Protein AF-A0A1G1GF72-F1 (afdb_monomer)

Secondary structure (DSSP, 8-state):
--PPPP------------------SSSSSSSSSSSSS-----------EE-SEEEEEEE-TT--EEEEEEEETT-S-GGGSEEEEE-TTS-EEEEEEE--EES-BTB-EEEEEEETTEEEEEEEESSSSEEEEEEETTEEEEEEE-----------------

Solvent-accessible surface area (backbone atoms only — not comparable to full-atom values): 10550 Å² total; per-residue (Å²): 140,86,82,86,86,83,85,86,80,85,81,83,80,90,85,81,89,84,82,88,86,76,99,76,74,85,83,75,75,77,78,82,79,76,79,86,77,86,74,83,76,76,73,75,75,66,73,72,42,70,43,58,66,35,48,32,34,41,19,39,81,86,67,48,77,78,41,74,47,75,24,31,17,72,57,91,53,63,77,42,20,44,52,70,45,72,44,99,85,71,46,43,38,37,39,37,45,38,58,38,43,46,71,44,92,85,59,50,27,36,38,41,32,22,49,72,86,39,86,71,49,75,50,71,38,61,59,76,64,39,79,47,80,47,77,58,95,95,42,49,37,33,39,42,34,46,74,76,79,73,71,76,78,75,74,87,80,73,84,83,85,127

Foldseek 3Di:
DDDDDDDDDDDDDDDDDDDDDDPPPPPPPPPPVPPPPDDPPPPVQDPKAWDQWWWKFKAWPVRHTQDIDIAGQADPDQVRQKDWGQDPVRKIKMKGWHDDIARPVPQWTWIFIDINNHTQDIDTHRDPQDWDWGDDDPTIMIMTIHDPPPPPPPPPPDDDDD

Mean predicted aligned error: 16.5 Å

pLDDT: mean 72.73, std 20.67, range [37.34, 96.56]

Nearest PDB structures (foldseek):
  8rth-assembly1_A  TM=3.358E-01  e=9.478E-02  Trypanosoma brucei
  3hbl-assembly1_C  TM=4.670E-01  e=2.228E-01  Staphylococcus aureus subsp. aureus Mu50
  3bg5-assembly3_D  TM=4.053E-01  e=1.378E-01  Staphylococcus aureus
  6n8p-assembly1_A  TM=3.718E-01  e=8.940E-01  Homo sapiens
  5ds1-assembly2_B  TM=3.410E-01  e=8.896E+00  Pisum sativum

Radius of gyration: 28.06 Å; Cα contacts (8 Å, |Δi|>4): 243; chains: 1; bounding box: 60×66×84 Å

Sequence (162 aa):
MSIPFSVYVMRSAAFQQGKNTNEEAVMKAKILILMFFLVPFTAQADVDTKVAVLPCGIYDQQVRPFVEKMLETQSKDRSLFTMEAMTARGKRLTVEVQGVSIKMKGERNHVSVFLDGKPLAKTSHQDVPLYLEVHVDAEKYRIICVRTEEEPAVKKERETGQ

Structure (mmCIF, N/CA/C/O backbone):
data_AF-A0A1G1GF72-F1
#
_entry.id   AF-A0A1G1GF72-F1
#
loop_
_atom_site.group_PDB
_atom_site.id
_atom_site.type_symbol
_atom_site.label_atom_id
_atom_site.label_alt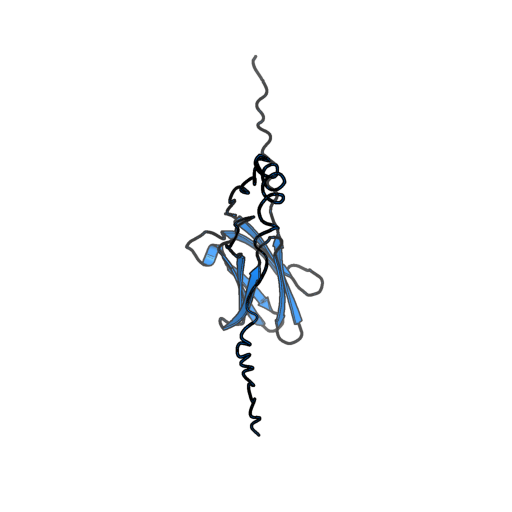_id
_atom_site.label_comp_id
_atom_site.label_asym_id
_atom_site.label_entity_id
_atom_site.label_seq_id
_atom_site.pdbx_PDB_ins_code
_atom_site.Cartn_x
_atom_site.Cartn_y
_atom_site.Cartn_z
_atom_site.occupancy
_atom_site.B_iso_or_equiv
_atom_site.auth_seq_id
_atom_site.auth_comp_id
_atom_site.auth_asym_id
_atom_site.auth_atom_id
_atom_site.pdbx_PDB_model_num
ATOM 1 N N . MET A 1 1 ? 6.294 -17.168 32.929 1.00 44.38 1 MET A N 1
ATOM 2 C CA . MET A 1 1 ? 6.472 -18.609 32.649 1.00 44.38 1 MET A CA 1
ATOM 3 C C . MET A 1 1 ? 7.263 -18.709 31.360 1.00 44.38 1 MET A C 1
ATOM 5 O O . MET A 1 1 ? 6.764 -18.278 30.331 1.00 44.38 1 MET A O 1
ATOM 9 N N . SER A 1 2 ? 8.521 -19.136 31.449 1.00 37.34 2 SER A N 1
ATOM 10 C CA . SER A 1 2 ? 9.514 -19.016 30.376 1.00 37.34 2 SER A CA 1
ATOM 11 C C . SER A 1 2 ? 9.894 -20.410 29.879 1.00 37.34 2 SER A C 1
ATOM 13 O O . SER A 1 2 ? 10.245 -21.264 30.688 1.00 37.34 2 SER A O 1
ATOM 15 N N . ILE A 1 3 ? 9.794 -20.641 28.571 1.00 48.91 3 ILE A N 1
ATOM 16 C CA . ILE A 1 3 ? 10.099 -21.920 27.913 1.00 48.91 3 ILE A CA 1
ATOM 17 C C . ILE A 1 3 ? 11.519 -21.827 27.331 1.00 48.91 3 ILE A C 1
ATOM 19 O O . ILE A 1 3 ? 11.763 -20.909 26.546 1.00 48.91 3 ILE A O 1
ATOM 23 N N . PRO A 1 4 ? 12.464 -22.726 27.663 1.00 57.66 4 PRO A N 1
ATOM 24 C CA . PRO A 1 4 ? 13.750 -22.770 26.978 1.00 57.66 4 PRO A CA 1
ATOM 25 C C . PRO A 1 4 ? 13.653 -23.618 25.700 1.00 57.66 4 PRO A C 1
ATOM 27 O O . PRO A 1 4 ? 13.308 -24.797 25.748 1.00 57.66 4 PRO A O 1
ATOM 30 N N . PHE A 1 5 ? 13.992 -23.026 24.553 1.00 43.62 5 PHE A N 1
ATOM 31 C CA . PHE A 1 5 ? 14.231 -23.763 23.311 1.00 43.62 5 PHE A CA 1
ATOM 32 C C . PHE A 1 5 ? 15.675 -24.273 23.292 1.00 43.62 5 PHE A C 1
ATOM 34 O O . PHE A 1 5 ? 16.622 -23.499 23.416 1.00 43.62 5 PHE A O 1
ATOM 41 N N . SER A 1 6 ? 15.829 -25.588 23.142 1.00 42.50 6 SER A N 1
ATOM 42 C CA . SER A 1 6 ? 17.113 -26.275 23.011 1.00 42.50 6 SER A CA 1
ATOM 43 C C . SER A 1 6 ? 17.376 -26.551 21.528 1.00 42.50 6 SER A C 1
ATOM 45 O O . SER A 1 6 ? 16.562 -27.196 20.869 1.00 4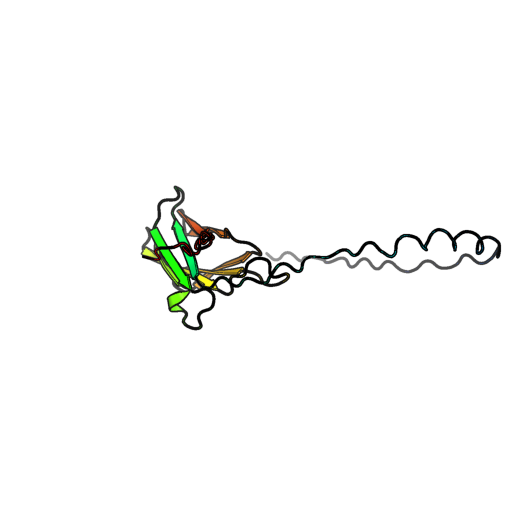2.50 6 SER A O 1
ATOM 47 N N . VAL A 1 7 ? 18.479 -26.031 20.985 1.00 47.91 7 VAL A N 1
ATOM 48 C CA . VAL A 1 7 ? 18.887 -26.243 19.587 1.00 47.91 7 VAL A CA 1
ATOM 49 C C . VAL A 1 7 ? 19.950 -27.338 19.555 1.00 47.91 7 VAL A C 1
ATOM 51 O O . VAL A 1 7 ? 21.064 -27.146 20.038 1.00 47.91 7 VAL A O 1
ATOM 54 N N . TYR A 1 8 ? 19.605 -28.492 18.982 1.00 46.97 8 TYR A N 1
ATOM 55 C CA . TYR A 1 8 ? 20.541 -29.587 18.729 1.00 46.97 8 TYR A CA 1
ATOM 56 C C . TYR A 1 8 ? 21.322 -29.334 17.433 1.00 46.97 8 TYR A C 1
ATOM 58 O O . TYR A 1 8 ? 20.745 -29.241 16.352 1.00 46.97 8 TYR A O 1
ATOM 66 N N . VAL A 1 9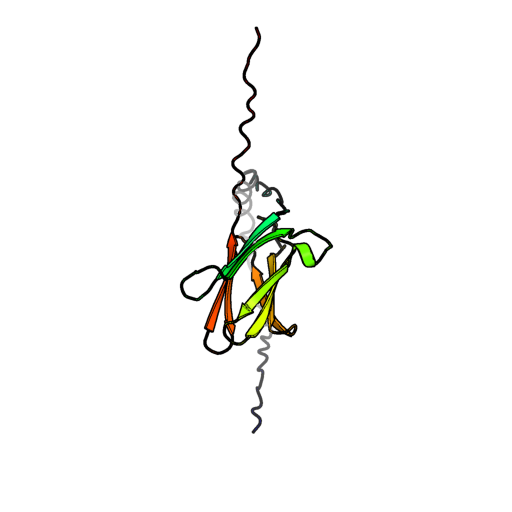 ? 22.650 -29.256 17.542 1.00 43.81 9 VAL A N 1
ATOM 67 C CA . VAL A 1 9 ? 23.587 -29.221 16.410 1.00 43.81 9 VAL A CA 1
ATOM 68 C C . VAL A 1 9 ? 24.037 -30.650 16.116 1.00 43.81 9 VAL A C 1
ATOM 70 O O . VAL A 1 9 ? 24.790 -31.239 16.891 1.00 43.81 9 VAL A O 1
ATOM 73 N N . MET A 1 10 ? 23.599 -31.220 14.993 1.00 44.50 10 MET A N 1
ATOM 74 C CA . MET A 1 10 ? 24.116 -32.503 14.510 1.00 44.50 10 MET A CA 1
ATOM 75 C C . MET A 1 10 ? 25.424 -32.273 13.740 1.00 44.50 10 MET A C 1
ATOM 77 O O . MET A 1 10 ? 25.428 -31.804 12.604 1.00 44.50 10 MET A O 1
ATOM 81 N N . ARG A 1 11 ? 26.554 -32.609 14.373 1.00 43.19 11 ARG A N 1
ATOM 82 C CA . ARG A 1 11 ? 27.843 -32.836 13.703 1.00 43.19 11 ARG A CA 1
ATOM 83 C C . ARG A 1 11 ? 27.819 -34.230 13.076 1.00 43.19 11 ARG A C 1
ATOM 85 O O . ARG A 1 11 ? 27.722 -35.206 13.810 1.00 43.19 11 ARG A O 1
ATOM 92 N N . SER A 1 12 ? 27.968 -34.333 11.758 1.00 45.38 12 SER A N 1
ATOM 93 C CA . SER A 1 12 ? 28.371 -35.594 11.123 1.00 45.38 12 SER A CA 1
ATOM 94 C C . SER A 1 12 ? 29.866 -35.543 10.835 1.00 45.38 12 SER A C 1
ATOM 96 O O . SER A 1 12 ? 30.334 -34.711 10.060 1.00 45.38 12 SER A O 1
ATOM 98 N N . ALA A 1 13 ? 30.604 -36.400 11.537 1.00 46.19 13 ALA A N 1
ATOM 99 C CA . ALA A 1 13 ? 32.024 -36.634 11.345 1.00 46.19 13 ALA A CA 1
ATOM 100 C C . ALA A 1 13 ? 32.259 -37.631 10.202 1.00 46.19 13 ALA A C 1
ATOM 102 O O . ALA A 1 13 ? 31.437 -38.502 9.926 1.00 46.19 13 ALA A O 1
ATOM 103 N N . ALA A 1 14 ? 33.411 -37.463 9.562 1.00 45.75 14 ALA A N 1
ATOM 104 C CA . ALA A 1 14 ? 33.935 -38.262 8.469 1.00 45.75 14 ALA A CA 1
ATOM 105 C C . ALA A 1 14 ? 34.095 -39.754 8.817 1.00 45.75 14 ALA A C 1
ATOM 107 O O . ALA A 1 14 ? 34.465 -40.102 9.937 1.00 45.75 14 ALA A O 1
ATOM 108 N N . PHE A 1 15 ? 33.926 -40.613 7.808 1.00 47.28 15 PHE A N 1
ATOM 109 C CA . PHE A 1 15 ? 34.404 -41.994 7.816 1.00 47.28 15 PHE A CA 1
ATOM 110 C C . PHE A 1 15 ? 35.457 -42.177 6.719 1.00 47.28 15 PHE A C 1
ATOM 112 O O . PHE A 1 15 ? 35.305 -41.691 5.597 1.00 47.28 15 PHE A O 1
ATOM 119 N N . GLN A 1 16 ? 36.554 -42.828 7.093 1.00 45.34 16 GLN A N 1
ATOM 120 C CA . GLN A 1 16 ? 37.790 -42.965 6.336 1.00 45.34 16 GLN A CA 1
ATOM 121 C C . GLN A 1 16 ? 37.897 -44.358 5.686 1.00 45.34 16 GLN A C 1
ATOM 123 O O . GLN A 1 16 ? 37.408 -45.340 6.229 1.00 45.34 16 GLN A O 1
ATOM 128 N N . GLN A 1 17 ? 38.683 -44.411 4.606 1.00 39.59 17 GLN A N 1
ATOM 129 C CA . GLN A 1 17 ? 39.469 -45.550 4.104 1.00 39.59 17 GLN A CA 1
ATOM 130 C C . GLN A 1 17 ? 38.771 -46.751 3.436 1.00 39.59 17 GLN A C 1
ATOM 132 O O . GLN A 1 17 ? 38.266 -47.664 4.075 1.00 39.59 17 GLN A O 1
ATOM 137 N N . GLY A 1 18 ? 39.002 -46.845 2.122 1.00 39.66 18 GLY A N 1
ATOM 138 C CA . GLY A 1 18 ? 39.164 -48.101 1.390 1.00 39.66 18 GLY A CA 1
ATOM 139 C C . GLY A 1 18 ? 40.277 -47.932 0.351 1.00 39.66 18 GLY A C 1
ATOM 140 O O . GLY A 1 18 ? 40.159 -47.110 -0.552 1.00 39.66 18 GLY A O 1
ATOM 141 N N . LYS A 1 19 ? 41.393 -48.643 0.540 1.00 45.75 19 LYS A N 1
ATOM 142 C CA . LYS A 1 19 ? 42.571 -48.682 -0.343 1.00 45.75 19 LYS A CA 1
ATOM 143 C C . LYS A 1 19 ? 42.347 -49.640 -1.519 1.00 45.75 19 LYS A C 1
ATOM 145 O O . LYS A 1 19 ? 41.782 -50.703 -1.318 1.00 45.75 19 LYS A O 1
ATOM 150 N N . ASN A 1 20 ? 42.961 -49.283 -2.652 1.00 45.31 20 ASN A N 1
ATOM 151 C CA . ASN A 1 20 ? 43.500 -50.130 -3.727 1.00 45.31 20 ASN A CA 1
ATOM 152 C C . ASN A 1 20 ? 42.582 -51.180 -4.376 1.00 45.31 20 ASN A C 1
ATOM 154 O O . ASN A 1 20 ? 42.314 -52.226 -3.800 1.00 45.31 20 ASN A O 1
ATOM 158 N N . THR A 1 21 ? 42.293 -51.023 -5.669 1.00 51.25 21 THR A N 1
ATOM 159 C CA . THR A 1 21 ? 43.011 -51.694 -6.780 1.00 51.25 21 THR A CA 1
ATOM 160 C C . THR A 1 21 ? 42.261 -51.477 -8.102 1.00 51.25 21 THR A C 1
ATOM 162 O O . THR A 1 21 ? 41.063 -51.217 -8.105 1.00 51.25 21 THR A O 1
ATOM 165 N N . ASN A 1 22 ? 42.990 -51.620 -9.210 1.00 46.84 22 ASN A N 1
ATOM 166 C CA . ASN A 1 22 ? 42.536 -51.657 -10.604 1.00 46.84 22 ASN A CA 1
ATOM 167 C C . ASN A 1 22 ? 42.391 -50.323 -11.342 1.00 46.84 22 ASN A C 1
ATOM 169 O O . ASN A 1 22 ? 41.316 -49.841 -11.701 1.00 46.84 22 ASN A O 1
ATOM 173 N N . GLU A 1 23 ? 43.572 -49.812 -11.686 1.00 49.78 23 GLU A N 1
ATOM 174 C CA . GLU A 1 23 ? 43.874 -49.187 -12.970 1.00 49.78 23 GLU A CA 1
ATOM 175 C C . GLU A 1 23 ? 43.409 -50.060 -14.158 1.00 49.78 23 GLU A C 1
ATOM 177 O O . GLU A 1 23 ? 44.216 -50.738 -14.774 1.00 49.78 23 GLU A O 1
ATOM 182 N N . GLU A 1 24 ? 42.116 -50.080 -14.507 1.00 47.62 24 GLU A N 1
ATOM 183 C CA . GLU A 1 24 ? 41.696 -50.660 -15.805 1.00 47.62 24 GLU A CA 1
ATOM 184 C C . GLU A 1 24 ? 40.344 -50.166 -16.361 1.00 47.62 24 GLU A C 1
ATOM 186 O O . GLU A 1 24 ? 39.795 -50.738 -17.298 1.00 47.62 24 GLU A O 1
ATOM 191 N N . ALA A 1 25 ? 39.797 -49.059 -15.844 1.00 47.91 25 ALA A N 1
ATOM 192 C CA . ALA A 1 25 ? 38.506 -48.518 -16.305 1.00 47.91 25 ALA A CA 1
ATOM 193 C C . ALA A 1 25 ? 38.571 -47.074 -16.850 1.00 47.91 25 ALA A C 1
ATOM 195 O O . ALA A 1 25 ? 37.544 -46.430 -17.052 1.00 47.91 25 ALA A O 1
ATOM 196 N N . VAL A 1 26 ? 39.769 -46.539 -17.116 1.00 50.53 26 VAL A N 1
ATOM 197 C CA . VAL A 1 26 ? 39.971 -45.110 -17.455 1.00 50.53 26 VAL A CA 1
ATOM 198 C C . VAL A 1 26 ? 39.884 -44.814 -18.968 1.00 50.53 26 VAL A C 1
ATOM 200 O O . VAL A 1 26 ? 39.945 -43.656 -19.380 1.00 50.53 26 VAL A O 1
ATOM 203 N N . MET A 1 27 ? 39.674 -45.819 -19.829 1.00 48.94 27 MET A N 1
ATOM 204 C CA . MET A 1 27 ? 39.812 -45.640 -21.288 1.00 48.94 27 MET A CA 1
ATOM 205 C C . MET A 1 27 ? 38.536 -45.786 -22.139 1.00 48.94 27 MET A C 1
ATOM 207 O O . MET A 1 27 ? 38.632 -45.792 -23.362 1.00 48.94 27 MET A O 1
ATOM 211 N N . LYS A 1 28 ? 37.333 -45.841 -21.544 1.00 45.03 28 LYS A N 1
ATOM 212 C CA . LYS A 1 28 ? 36.058 -45.864 -22.310 1.00 45.03 28 LYS A CA 1
ATOM 213 C C . LYS A 1 28 ? 35.016 -44.811 -21.912 1.00 45.03 28 LYS A C 1
ATOM 215 O O . LYS A 1 28 ? 33.978 -44.717 -22.553 1.00 45.03 28 LYS A O 1
ATOM 220 N N . ALA A 1 29 ? 35.322 -43.948 -20.943 1.00 45.94 29 ALA A N 1
ATOM 221 C CA . ALA A 1 29 ? 34.457 -42.832 -20.537 1.00 45.94 29 ALA A CA 1
ATOM 222 C C . ALA A 1 29 ? 34.919 -41.463 -21.083 1.00 45.94 29 ALA A C 1
ATOM 224 O O . ALA A 1 29 ? 34.512 -40.425 -20.575 1.00 45.94 29 ALA A O 1
ATOM 225 N N . LYS A 1 30 ? 35.790 -41.439 -22.104 1.00 43.97 30 LYS A N 1
ATOM 226 C CA . L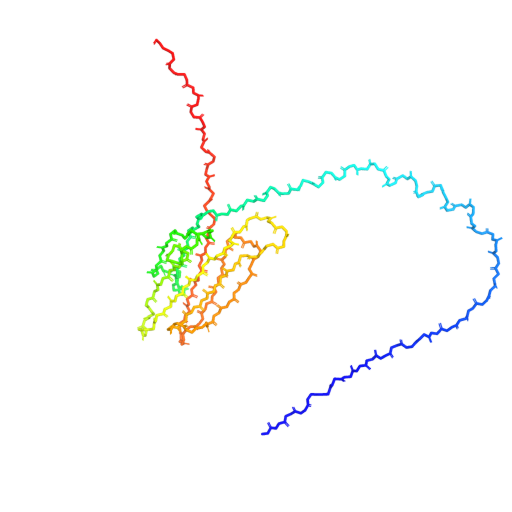YS A 1 30 ? 36.303 -40.192 -22.711 1.00 43.97 30 LYS A CA 1
ATOM 227 C C . LYS A 1 30 ? 35.655 -39.815 -24.048 1.00 43.97 30 LYS A C 1
ATOM 229 O O . LYS A 1 30 ? 35.904 -38.723 -24.536 1.00 43.97 30 LYS A O 1
ATOM 234 N N . ILE A 1 31 ? 34.806 -40.671 -24.623 1.00 50.34 31 ILE A N 1
ATOM 235 C CA . ILE A 1 31 ? 34.204 -40.440 -25.954 1.00 50.34 31 ILE A CA 1
ATOM 236 C C . ILE A 1 31 ? 32.708 -40.077 -25.888 1.00 50.34 31 ILE A C 1
ATOM 238 O O . ILE A 1 31 ? 32.163 -39.573 -26.862 1.00 50.34 31 ILE A O 1
ATOM 242 N N . LEU A 1 32 ? 32.045 -40.215 -24.732 1.00 44.81 32 LEU A N 1
ATOM 243 C CA . LEU A 1 32 ? 30.619 -39.870 -24.585 1.00 44.81 32 LEU A CA 1
ATOM 244 C C . LEU A 1 32 ? 30.344 -38.550 -23.833 1.00 44.81 32 LEU A C 1
ATOM 246 O O . LEU A 1 32 ? 29.192 -38.226 -23.574 1.00 44.81 32 LEU A O 1
ATOM 250 N N . ILE A 1 33 ? 31.380 -37.778 -23.485 1.00 49.78 33 ILE A N 1
ATOM 251 C CA . ILE A 1 33 ? 31.262 -36.481 -22.774 1.00 49.78 33 ILE A CA 1
ATOM 252 C C . ILE A 1 33 ? 31.586 -35.305 -23.726 1.00 49.78 33 ILE A C 1
ATOM 254 O O . ILE A 1 33 ? 31.925 -34.208 -23.304 1.00 49.78 33 ILE A O 1
ATOM 258 N N . LEU A 1 34 ? 31.495 -35.516 -25.045 1.00 47.03 34 LEU A N 1
ATOM 259 C CA . LEU A 1 34 ? 31.912 -34.525 -26.052 1.00 47.03 34 LEU A CA 1
ATOM 260 C C . LEU A 1 34 ? 30.812 -34.137 -27.057 1.00 47.03 34 LEU A C 1
ATOM 262 O O . LEU A 1 34 ? 31.114 -33.612 -28.119 1.00 47.03 34 LEU A O 1
ATOM 266 N N . MET A 1 35 ? 29.536 -34.367 -26.717 1.00 48.09 35 MET A N 1
ATOM 267 C CA . MET A 1 35 ? 28.363 -34.017 -27.548 1.00 48.09 35 MET A CA 1
ATOM 268 C C . MET A 1 35 ? 27.255 -33.281 -26.761 1.00 48.09 35 MET A C 1
ATOM 270 O O . MET A 1 35 ? 26.091 -33.318 -27.136 1.00 48.09 35 MET A O 1
ATOM 274 N N . PHE A 1 36 ? 27.605 -32.596 -25.666 1.00 46.41 36 PHE A N 1
ATOM 275 C CA . PHE A 1 36 ? 26.706 -31.666 -24.950 1.00 46.41 36 PHE A CA 1
ATOM 276 C C . PHE A 1 36 ? 27.197 -30.210 -24.981 1.00 46.41 36 PHE A C 1
ATOM 278 O O . PHE A 1 36 ? 26.721 -29.361 -24.233 1.00 46.41 36 PHE A O 1
ATOM 285 N N . PHE A 1 37 ? 28.143 -29.903 -25.867 1.00 47.00 37 PHE A N 1
ATOM 286 C CA . PHE A 1 37 ? 28.531 -28.535 -26.189 1.00 47.00 37 PHE A CA 1
ATOM 287 C C . PHE A 1 37 ? 27.963 -28.211 -27.567 1.00 47.00 37 PHE A C 1
ATOM 289 O O . PHE A 1 37 ? 28.206 -28.980 -28.489 1.00 47.00 37 PHE A O 1
ATOM 296 N N . LEU A 1 38 ? 27.269 -27.073 -27.694 1.00 50.97 38 LEU A N 1
ATOM 297 C CA . LEU A 1 38 ? 26.653 -26.503 -28.912 1.00 50.97 38 LEU A CA 1
ATOM 298 C C . LEU A 1 38 ? 25.126 -26.634 -29.035 1.00 50.97 38 LEU A C 1
ATOM 300 O O . LEU A 1 38 ? 24.601 -26.737 -30.139 1.00 50.97 38 LEU A O 1
ATOM 304 N N . VAL A 1 39 ? 24.386 -26.491 -27.935 1.00 49.69 39 VAL A N 1
ATOM 305 C CA . VAL A 1 39 ? 23.109 -25.770 -28.048 1.00 49.69 39 VAL A CA 1
ATOM 306 C C . VAL A 1 39 ? 23.352 -24.378 -27.476 1.00 49.69 39 VAL A C 1
ATOM 308 O O . VAL A 1 39 ? 23.618 -24.274 -26.275 1.00 49.69 39 VAL A O 1
ATOM 311 N N . PRO A 1 40 ? 23.329 -23.304 -28.286 1.00 48.88 40 PRO A N 1
ATOM 312 C CA . PRO A 1 40 ? 23.269 -21.966 -27.736 1.00 48.88 40 PRO A CA 1
ATOM 313 C C . PRO A 1 40 ? 21.906 -21.856 -27.058 1.00 48.88 40 PRO A C 1
ATOM 315 O O . PRO A 1 40 ? 20.891 -21.604 -27.702 1.00 48.88 40 PRO A O 1
ATOM 318 N N . PHE A 1 41 ? 21.865 -22.085 -25.747 1.00 48.47 41 PHE A N 1
ATOM 319 C CA . PHE A 1 41 ? 20.798 -21.536 -24.931 1.00 48.47 41 PHE A CA 1
ATOM 320 C C . PHE A 1 41 ? 20.932 -20.020 -25.050 1.00 48.47 41 PHE A C 1
ATOM 322 O O . PHE A 1 41 ? 21.668 -19.382 -24.299 1.00 48.47 41 PHE A O 1
ATOM 329 N N . THR A 1 42 ? 20.247 -19.434 -26.029 1.00 49.81 42 THR A N 1
ATOM 330 C CA . THR A 1 42 ? 19.896 -18.023 -25.987 1.00 49.81 42 THR A CA 1
ATOM 331 C C . THR A 1 42 ? 18.915 -17.885 -24.833 1.00 49.81 42 THR A C 1
ATOM 333 O O . THR A 1 42 ? 17.701 -17.938 -25.013 1.00 49.81 42 THR A O 1
ATOM 336 N N . ALA A 1 43 ? 19.448 -17.782 -23.616 1.00 49.97 43 ALA A N 1
ATOM 337 C CA . ALA A 1 43 ? 18.724 -17.162 -22.530 1.00 49.97 43 ALA A CA 1
ATOM 338 C C . ALA A 1 43 ? 18.449 -15.735 -23.012 1.00 49.97 43 ALA A C 1
ATOM 340 O O . ALA A 1 43 ? 19.343 -14.890 -23.002 1.00 49.97 43 ALA A O 1
ATOM 341 N N . GLN A 1 44 ? 17.248 -15.503 -23.546 1.00 48.06 44 GLN A N 1
ATOM 342 C CA . GLN A 1 44 ? 16.724 -14.156 -23.700 1.00 48.06 44 GLN A CA 1
ATOM 343 C C . GLN A 1 44 ? 16.774 -13.553 -22.300 1.00 48.06 44 GLN A C 1
ATOM 345 O O . GLN A 1 44 ? 16.006 -13.943 -21.423 1.00 48.06 44 GLN A O 1
ATOM 350 N N . ALA A 1 45 ? 17.759 -12.688 -22.065 1.00 47.72 45 ALA A N 1
ATOM 351 C CA . ALA A 1 45 ? 17.744 -11.807 -20.919 1.00 47.72 45 ALA A CA 1
ATOM 352 C C . ALA A 1 45 ? 16.471 -10.977 -21.074 1.00 47.72 45 ALA A C 1
ATOM 354 O O . ALA A 1 45 ? 16.351 -10.187 -22.013 1.00 47.72 45 ALA A O 1
ATOM 355 N N . ASP A 1 46 ? 15.484 -11.281 -20.236 1.00 56.00 46 ASP A N 1
ATOM 356 C CA . ASP A 1 46 ? 14.251 -10.518 -20.140 1.00 56.00 46 ASP A CA 1
ATOM 357 C C . ASP A 1 46 ? 14.636 -9.042 -19.982 1.00 56.00 46 ASP A C 1
ATOM 359 O O . ASP A 1 46 ? 15.493 -8.697 -19.171 1.00 56.00 46 ASP A O 1
ATOM 363 N N . VAL A 1 47 ? 14.072 -8.186 -20.829 1.00 59.31 47 VAL A N 1
ATOM 364 C CA . VAL A 1 47 ? 14.389 -6.758 -20.833 1.00 59.31 47 VAL A CA 1
ATOM 365 C C . VAL A 1 47 ? 13.885 -6.155 -19.524 1.00 59.31 47 VAL A C 1
ATOM 367 O O . VAL A 1 47 ? 12.675 -6.103 -19.287 1.00 59.31 47 VAL A O 1
ATOM 370 N N . ASP A 1 48 ? 14.819 -5.700 -18.689 1.00 61.59 48 ASP A N 1
ATOM 371 C CA . ASP A 1 48 ? 14.560 -5.016 -17.422 1.00 61.59 48 ASP A CA 1
ATOM 372 C C . ASP A 1 48 ? 13.626 -3.817 -17.650 1.00 61.59 48 ASP A C 1
ATOM 374 O O . ASP A 1 48 ? 14.036 -2.776 -18.168 1.00 61.59 48 ASP A O 1
ATOM 378 N N . THR A 1 49 ? 12.351 -3.948 -17.275 1.00 73.06 49 THR A N 1
ATOM 379 C CA . THR A 1 49 ? 11.360 -2.883 -17.483 1.00 73.06 49 THR A CA 1
ATOM 380 C C . THR A 1 49 ? 10.908 -2.338 -16.134 1.00 73.06 49 THR A C 1
ATOM 382 O O . THR A 1 49 ? 10.121 -2.962 -15.418 1.00 73.06 49 THR A O 1
ATOM 385 N N . LYS A 1 50 ? 11.416 -1.156 -15.767 1.00 76.12 50 LYS A N 1
ATOM 386 C CA . LYS A 1 50 ? 10.958 -0.422 -14.579 1.00 76.12 50 LYS A CA 1
ATOM 387 C C . LYS A 1 50 ? 9.615 0.242 -14.857 1.00 76.12 50 LYS A C 1
ATOM 389 O O . LYS A 1 50 ? 9.429 0.851 -15.907 1.00 76.12 50 LYS A O 1
ATOM 394 N N . VAL A 1 51 ? 8.693 0.148 -13.902 1.00 77.38 51 VAL A N 1
ATOM 395 C CA . VAL A 1 51 ? 7.349 0.720 -14.040 1.00 77.38 51 VAL A CA 1
ATOM 396 C C . VAL A 1 51 ? 7.344 2.124 -13.453 1.00 77.38 51 VAL A C 1
ATOM 398 O O . VAL A 1 51 ? 7.438 2.295 -12.239 1.00 77.38 51 VAL A O 1
ATOM 401 N N . ALA A 1 52 ? 7.240 3.142 -14.308 1.00 82.50 52 ALA A N 1
ATOM 402 C CA . ALA A 1 52 ? 7.218 4.530 -13.852 1.00 82.50 52 ALA A CA 1
ATOM 403 C C . ALA A 1 52 ? 5.938 4.851 -13.069 1.00 82.50 52 ALA A C 1
ATOM 405 O O . ALA A 1 52 ? 6.021 5.453 -12.003 1.00 82.50 52 ALA A O 1
ATOM 406 N N . VAL A 1 53 ? 4.780 4.397 -13.562 1.00 89.38 53 VAL A N 1
ATOM 407 C CA . VAL A 1 53 ? 3.458 4.679 -12.985 1.00 89.38 53 VAL A CA 1
ATOM 408 C C . VAL A 1 53 ? 2.644 3.392 -12.872 1.00 89.38 53 VAL A C 1
ATOM 410 O O . VAL A 1 53 ? 2.633 2.590 -13.805 1.00 89.38 53 VAL A O 1
ATOM 413 N N . LEU A 1 54 ? 1.957 3.194 -11.746 1.00 90.06 54 LEU A N 1
ATOM 414 C CA . LEU A 1 54 ? 1.197 1.982 -11.446 1.00 90.06 54 LEU A CA 1
ATOM 415 C C . LEU A 1 54 ? -0.196 2.318 -10.877 1.00 90.06 54 LEU A C 1
ATOM 417 O O . LEU A 1 54 ? -0.271 3.020 -9.866 1.00 90.06 54 LEU A O 1
ATOM 421 N N . PRO A 1 55 ? -1.299 1.826 -11.470 1.00 92.94 55 PRO A N 1
ATOM 422 C CA . PRO A 1 55 ? -2.628 1.937 -10.880 1.00 92.94 55 PRO A CA 1
ATOM 423 C C . PRO A 1 55 ? -2.726 1.055 -9.636 1.00 92.94 55 PRO A C 1
ATOM 425 O O . PRO A 1 55 ? -2.527 -0.162 -9.689 1.00 92.94 55 PRO A O 1
ATOM 428 N N . CYS A 1 56 ? -3.059 1.679 -8.513 1.00 94.06 56 CYS A N 1
ATOM 429 C CA . CYS A 1 56 ? -3.211 1.026 -7.225 1.00 94.06 56 CYS A CA 1
ATOM 430 C C . CYS A 1 56 ? -4.499 1.472 -6.533 1.00 94.06 56 CYS A C 1
ATOM 432 O O . CYS A 1 56 ? -4.947 2.604 -6.706 1.00 94.06 56 CYS A O 1
ATOM 434 N N . GLY A 1 57 ? -5.064 0.607 -5.693 1.00 95.50 57 GLY A N 1
ATOM 435 C CA . GLY A 1 57 ? -6.217 0.954 -4.870 1.00 95.50 57 GLY A CA 1
ATOM 436 C C . GLY A 1 57 ? -6.278 0.205 -3.544 1.00 95.50 57 GLY A C 1
ATOM 437 O O . GLY A 1 57 ? -5.679 -0.863 -3.379 1.00 95.50 57 GLY A O 1
ATOM 438 N N . ILE A 1 58 ? -7.018 0.793 -2.605 1.00 95.88 58 ILE A N 1
ATOM 439 C CA . ILE A 1 58 ? -7.409 0.195 -1.327 1.00 95.88 58 ILE A CA 1
ATOM 440 C C . ILE A 1 58 ? -8.899 -0.120 -1.411 1.00 95.88 58 ILE A C 1
ATOM 442 O O . ILE A 1 58 ? -9.715 0.767 -1.661 1.00 95.88 58 ILE A O 1
ATOM 446 N N . TYR A 1 59 ? -9.250 -1.373 -1.156 1.00 95.38 59 TYR A N 1
ATOM 447 C CA . TYR A 1 59 ? -10.601 -1.898 -1.289 1.00 95.38 59 TYR A CA 1
ATOM 448 C C . TYR A 1 59 ? -11.064 -2.555 0.010 1.00 95.38 59 TYR A C 1
ATOM 450 O O . TYR A 1 59 ? -10.245 -3.018 0.807 1.00 95.38 59 TYR A O 1
ATOM 458 N N . ASP A 1 60 ? -12.375 -2.627 0.219 1.00 92.94 60 ASP A N 1
ATOM 459 C CA . ASP A 1 60 ? -12.963 -3.410 1.308 1.00 92.94 60 ASP A CA 1
ATOM 460 C C . ASP A 1 60 ? -12.975 -4.925 1.005 1.00 92.94 60 ASP A C 1
ATOM 462 O O . ASP A 1 60 ? -12.496 -5.403 -0.030 1.00 92.94 60 ASP A O 1
ATOM 466 N N . GLN A 1 61 ? -13.562 -5.710 1.912 1.00 89.69 61 GLN A N 1
ATOM 467 C CA . GLN A 1 61 ? -13.727 -7.158 1.746 1.00 89.69 61 GLN A CA 1
ATOM 468 C C . GLN A 1 61 ? -14.560 -7.550 0.507 1.00 89.69 61 GLN A C 1
ATOM 470 O O . GLN A 1 61 ? -14.374 -8.643 -0.030 1.00 89.69 61 GLN A O 1
ATOM 475 N N . GLN A 1 62 ? -15.470 -6.683 0.060 1.00 90.06 62 GLN A N 1
ATOM 476 C CA . GLN A 1 62 ? -16.314 -6.868 -1.123 1.00 90.06 62 GLN A CA 1
ATOM 477 C C . GLN A 1 62 ? -15.672 -6.293 -2.396 1.00 90.06 62 GLN A C 1
ATOM 479 O O . GLN A 1 62 ? -16.304 -6.297 -3.448 1.00 90.06 62 GLN A O 1
ATOM 484 N N . VAL A 1 63 ? -14.412 -5.847 -2.318 1.00 88.00 63 VAL A N 1
ATOM 485 C CA . VAL A 1 63 ? -13.674 -5.211 -3.419 1.00 88.00 63 VAL A CA 1
ATOM 486 C C . VAL A 1 63 ? -14.325 -3.894 -3.868 1.00 88.00 63 VAL A C 1
ATOM 488 O O . VAL A 1 63 ? -14.245 -3.501 -5.027 1.00 88.00 63 VAL A O 1
ATOM 491 N N . ARG A 1 64 ? -14.971 -3.173 -2.945 1.00 90.19 64 ARG A N 1
ATOM 492 C CA . ARG A 1 64 ? -15.426 -1.800 -3.193 1.00 90.19 64 ARG A CA 1
ATOM 493 C C . ARG A 1 64 ? -14.277 -0.826 -2.923 1.00 90.19 64 ARG A C 1
ATOM 495 O O . ARG A 1 64 ? -13.634 -0.957 -1.876 1.00 90.19 64 ARG A O 1
ATOM 502 N N . PRO A 1 65 ? -13.999 0.124 -3.830 1.00 90.19 65 PRO A N 1
ATOM 503 C CA . PRO A 1 65 ? -12.860 1.021 -3.689 1.00 90.19 65 PRO A CA 1
ATOM 504 C C . PRO A 1 65 ? -13.106 2.057 -2.585 1.00 90.19 65 PRO A C 1
ATOM 506 O O . PRO A 1 65 ? -14.138 2.725 -2.564 1.00 90.19 65 PRO A O 1
ATOM 509 N N . PHE A 1 66 ? -12.136 2.213 -1.682 1.00 92.44 66 PHE A N 1
ATOM 510 C CA . PHE A 1 66 ? -12.032 3.376 -0.792 1.00 92.44 66 PHE A CA 1
ATOM 511 C C . PHE A 1 66 ? -11.244 4.502 -1.455 1.00 92.44 66 PHE A C 1
ATOM 513 O O . PHE A 1 66 ? -11.613 5.669 -1.359 1.00 92.44 66 PHE A O 1
ATOM 520 N N . VAL A 1 67 ? -10.133 4.141 -2.097 1.00 95.31 67 VAL A N 1
ATOM 521 C CA . VAL A 1 67 ? -9.264 5.060 -2.828 1.00 95.31 67 VAL A CA 1
ATOM 522 C C . VAL A 1 67 ? -8.575 4.301 -3.950 1.00 95.31 67 VAL A C 1
ATOM 524 O O . VAL A 1 67 ? -8.141 3.164 -3.765 1.00 95.31 67 VAL A O 1
ATOM 527 N N . GLU A 1 68 ? -8.450 4.955 -5.094 1.00 95.19 68 GLU A N 1
ATOM 528 C CA . GLU A 1 68 ? -7.672 4.501 -6.240 1.00 95.19 68 GLU A CA 1
ATOM 529 C C . GLU A 1 68 ? -6.770 5.653 -6.680 1.00 95.19 68 GLU A C 1
ATOM 531 O O . GLU A 1 68 ? -7.176 6.818 -6.668 1.00 95.19 68 GLU A O 1
ATOM 536 N N . LYS A 1 69 ? -5.517 5.349 -7.013 1.00 94.19 69 LYS A N 1
ATOM 537 C CA . LYS A 1 69 ? -4.517 6.347 -7.391 1.00 94.19 69 LYS A CA 1
ATOM 538 C C . LYS A 1 69 ? -3.483 5.742 -8.336 1.00 94.19 69 LYS A C 1
ATOM 540 O O . LYS A 1 69 ? -3.076 4.592 -8.185 1.00 94.19 69 LYS A O 1
ATOM 545 N N . MET A 1 70 ? -3.024 6.555 -9.281 1.00 93.06 70 MET A N 1
ATOM 546 C CA . MET A 1 70 ? -1.834 6.268 -10.081 1.00 93.06 70 MET A CA 1
ATOM 547 C C . MET A 1 70 ? -0.598 6.645 -9.261 1.00 93.06 70 MET A C 1
ATOM 549 O O . MET A 1 70 ? -0.430 7.812 -8.907 1.00 93.06 70 MET A O 1
ATOM 553 N N . LEU A 1 71 ? 0.232 5.660 -8.916 1.00 92.69 71 LEU A N 1
ATOM 554 C CA . LEU A 1 71 ?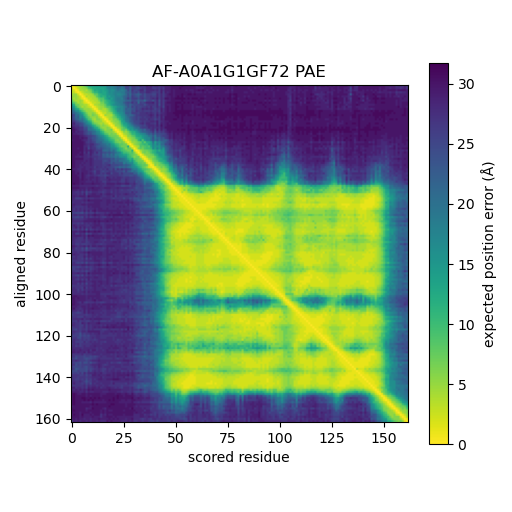 1.422 5.848 -8.085 1.00 92.69 71 LEU A CA 1
ATOM 555 C C . LEU A 1 71 ? 2.697 5.863 -8.933 1.00 92.69 71 LEU A C 1
ATOM 557 O O . LEU A 1 71 ? 2.920 4.949 -9.726 1.00 92.69 71 LEU A O 1
ATOM 561 N N . GLU A 1 72 ? 3.560 6.859 -8.731 1.00 92.12 72 GLU A N 1
ATOM 562 C CA . GLU A 1 72 ? 4.870 6.951 -9.384 1.00 92.12 72 GLU A CA 1
ATOM 563 C C . GLU A 1 72 ? 5.939 6.175 -8.604 1.00 92.12 72 GLU A C 1
ATOM 565 O O . GLU A 1 72 ? 6.602 6.704 -7.711 1.00 92.12 72 GLU A O 1
ATOM 570 N N . THR A 1 73 ? 6.139 4.901 -8.937 1.00 88.19 73 THR A N 1
ATOM 571 C CA . THR A 1 73 ? 6.904 3.970 -8.082 1.00 88.19 73 THR A CA 1
ATOM 572 C C . THR A 1 73 ? 8.423 4.198 -8.073 1.00 88.19 73 THR A C 1
ATOM 574 O O . THR A 1 73 ? 9.135 3.592 -7.270 1.00 88.19 73 THR A O 1
ATOM 577 N N . GLN A 1 74 ? 8.923 5.065 -8.959 1.00 87.00 74 GLN A N 1
ATOM 578 C CA . GLN A 1 74 ? 10.345 5.400 -9.126 1.00 87.00 74 GLN A CA 1
ATOM 579 C C . GLN A 1 74 ? 10.660 6.854 -8.726 1.00 87.00 74 GLN A C 1
ATOM 581 O O . GLN A 1 74 ? 11.769 7.339 -8.962 1.00 87.00 74 GLN A O 1
ATOM 586 N N . SER A 1 75 ? 9.695 7.573 -8.142 1.00 88.38 75 SER A N 1
ATOM 587 C CA . SER A 1 75 ? 9.893 8.963 -7.734 1.00 88.38 75 SER A CA 1
ATOM 588 C C . SER A 1 75 ? 10.703 9.082 -6.440 1.00 88.38 75 SER A C 1
ATOM 590 O O . SER A 1 75 ? 10.694 8.201 -5.581 1.00 88.38 75 SER A O 1
ATOM 592 N N . LYS A 1 76 ? 11.392 10.217 -6.281 1.00 88.25 76 LYS A N 1
ATOM 593 C CA . LYS A 1 76 ? 12.017 10.611 -5.006 1.00 88.25 76 LYS A CA 1
ATOM 594 C C . LYS A 1 76 ? 11.014 11.256 -4.050 1.00 88.25 76 LYS A C 1
ATOM 596 O O . LYS A 1 76 ? 11.284 11.317 -2.852 1.00 88.25 76 LYS A O 1
ATOM 601 N N . ASP A 1 77 ? 9.895 11.759 -4.570 1.00 92.31 77 ASP A N 1
ATOM 602 C CA . ASP A 1 77 ? 8.845 12.346 -3.749 1.00 92.31 77 ASP A CA 1
ATOM 603 C C . ASP A 1 77 ? 7.913 11.255 -3.220 1.00 92.31 77 ASP A C 1
ATOM 605 O O . ASP A 1 77 ? 7.231 10.559 -3.974 1.00 92.31 77 ASP A O 1
ATOM 609 N N . ARG A 1 78 ? 7.857 11.158 -1.889 1.00 89.94 78 ARG A N 1
ATOM 610 C CA . ARG A 1 78 ? 6.995 10.225 -1.171 1.00 89.94 78 ARG A CA 1
ATOM 611 C C . ARG A 1 78 ? 5.529 10.406 -1.501 1.00 89.94 78 ARG A C 1
A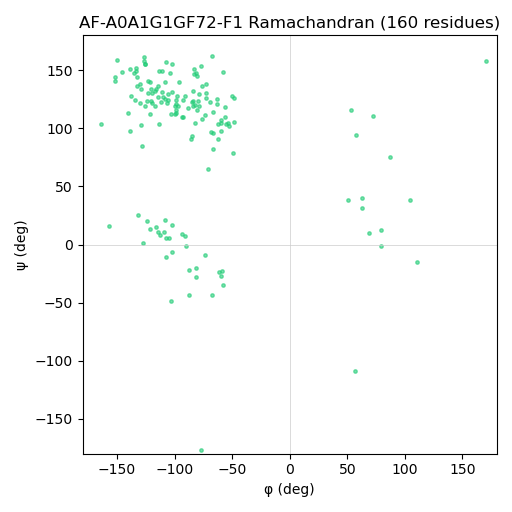TOM 613 O O . ARG A 1 78 ? 4.824 9.413 -1.605 1.00 89.94 78 ARG A O 1
ATOM 620 N N . SER A 1 79 ? 5.070 11.629 -1.733 1.00 92.62 79 SER A N 1
ATOM 621 C CA . SER A 1 79 ? 3.656 11.892 -2.014 1.00 92.62 79 SER A CA 1
ATOM 622 C C . SER A 1 79 ? 3.144 11.200 -3.290 1.00 92.62 79 SER A C 1
ATOM 624 O O . SER A 1 79 ? 1.943 10.928 -3.419 1.00 92.62 79 SER A O 1
ATOM 626 N N . LEU A 1 80 ? 4.048 10.886 -4.224 1.00 92.75 80 LEU A N 1
ATOM 627 C CA . LEU A 1 80 ? 3.710 10.337 -5.535 1.00 92.75 80 LEU A CA 1
ATOM 628 C C . LEU A 1 80 ? 3.611 8.811 -5.527 1.00 92.75 80 LEU A C 1
ATOM 630 O O . LEU A 1 80 ? 2.891 8.253 -6.348 1.00 92.75 80 LEU A O 1
ATOM 634 N N . PHE A 1 81 ? 4.240 8.138 -4.563 1.00 93.06 81 PHE A N 1
ATOM 635 C CA . PHE A 1 81 ? 4.144 6.686 -4.394 1.00 93.06 81 PHE A CA 1
ATOM 636 C C . PHE A 1 81 ? 3.332 6.249 -3.169 1.00 93.06 81 PHE A C 1
ATOM 638 O O . PHE A 1 81 ? 3.342 5.069 -2.803 1.00 93.06 81 PHE A O 1
ATOM 645 N N . THR A 1 82 ? 2.625 7.182 -2.527 1.00 95.19 82 THR A N 1
ATOM 646 C CA . THR A 1 82 ? 1.727 6.894 -1.406 1.00 95.19 82 THR A CA 1
ATOM 647 C C . THR A 1 82 ? 0.258 7.149 -1.722 1.00 95.19 82 THR A C 1
ATOM 649 O O . THR A 1 82 ? -0.110 8.040 -2.495 1.00 95.19 82 THR A O 1
ATOM 652 N N . MET A 1 83 ? -0.601 6.364 -1.079 1.00 95.75 83 MET A N 1
ATOM 653 C CA . MET A 1 83 ? -2.048 6.566 -1.024 1.00 95.75 83 MET A CA 1
ATOM 654 C C . MET A 1 83 ? -2.543 6.373 0.406 1.00 95.75 83 MET A C 1
ATOM 656 O O . MET A 1 83 ? -1.984 5.581 1.165 1.00 95.75 83 MET A O 1
ATOM 660 N N . GLU A 1 84 ? -3.584 7.111 0.773 1.00 95.81 84 GLU A N 1
ATOM 661 C CA . GLU A 1 84 ? -4.121 7.118 2.130 1.00 95.81 84 GLU A CA 1
ATOM 662 C C . GLU A 1 84 ? -5.639 6.964 2.107 1.00 95.81 84 GLU A C 1
ATOM 664 O O . GLU A 1 84 ? -6.312 7.500 1.228 1.00 95.81 84 GLU A O 1
ATOM 669 N N . ALA A 1 85 ? -6.172 6.244 3.091 1.00 94.81 85 ALA A N 1
ATOM 670 C CA . ALA A 1 85 ? -7.601 6.099 3.322 1.00 94.81 85 ALA A CA 1
ATOM 671 C C . ALA A 1 85 ? -7.918 6.169 4.819 1.00 94.81 85 ALA A C 1
ATOM 673 O O . ALA A 1 85 ? -7.115 5.770 5.667 1.00 94.81 85 ALA A O 1
ATOM 674 N N . MET A 1 86 ? -9.120 6.644 5.142 1.00 94.81 86 MET A N 1
ATOM 675 C CA . MET A 1 86 ? -9.666 6.564 6.493 1.00 94.81 86 MET A CA 1
ATOM 676 C C . MET A 1 86 ? -10.490 5.287 6.622 1.00 94.81 86 MET A C 1
ATOM 678 O O . MET A 1 86 ? -11.417 5.053 5.852 1.00 94.81 86 MET A O 1
ATOM 682 N N . THR A 1 87 ? -10.141 4.459 7.600 1.00 91.81 87 THR A N 1
ATOM 683 C CA . THR A 1 87 ? -10.915 3.261 7.951 1.00 91.81 87 THR A CA 1
ATOM 684 C C . THR A 1 87 ? -12.272 3.646 8.542 1.00 91.81 87 THR A C 1
ATOM 686 O O . THR A 1 87 ? -12.439 4.759 9.051 1.00 91.81 87 THR A O 1
ATOM 689 N N . ALA A 1 88 ? -13.232 2.716 8.572 1.00 88.69 88 ALA A N 1
ATOM 690 C CA . ALA A 1 88 ? -14.557 2.972 9.152 1.00 88.69 88 ALA A CA 1
ATOM 691 C C . ALA A 1 88 ? -14.504 3.383 10.637 1.00 88.69 88 ALA A C 1
ATOM 693 O O . ALA A 1 88 ? -15.406 4.046 11.144 1.00 88.69 88 ALA A O 1
ATOM 694 N N . ARG A 1 89 ? -13.424 3.017 11.339 1.00 89.94 89 ARG A N 1
ATOM 695 C CA . ARG A 1 89 ? -13.170 3.370 12.744 1.00 89.94 89 ARG A CA 1
ATOM 696 C C . ARG A 1 89 ? -12.331 4.638 12.927 1.00 89.94 89 ARG A C 1
ATOM 698 O O . ARG A 1 89 ? -11.906 4.924 14.042 1.00 89.94 89 ARG A O 1
ATOM 705 N N . GLY A 1 90 ? -12.073 5.388 11.856 1.00 92.88 90 GLY A N 1
ATOM 706 C CA . GLY A 1 90 ? -11.376 6.674 11.914 1.00 92.88 90 GLY A CA 1
ATOM 707 C C . GLY A 1 90 ? -9.853 6.587 12.036 1.00 92.88 90 GLY A C 1
ATOM 708 O O . GLY A 1 90 ? -9.216 7.603 12.295 1.00 92.88 90 GLY A O 1
ATOM 709 N N . LYS A 1 91 ? -9.251 5.410 11.834 1.00 93.38 91 LYS A N 1
ATOM 710 C CA . LYS A 1 91 ? -7.789 5.263 11.725 1.00 93.38 91 LYS A CA 1
ATOM 711 C C . LYS A 1 91 ? -7.317 5.572 10.312 1.00 93.38 91 LYS A C 1
ATOM 713 O O . LYS A 1 91 ? -8.018 5.232 9.354 1.00 93.38 91 LYS A O 1
ATOM 718 N N . ARG A 1 92 ? -6.121 6.142 10.182 1.00 95.38 92 ARG A N 1
ATOM 719 C CA . ARG A 1 92 ? -5.489 6.441 8.893 1.00 95.38 92 ARG A CA 1
ATOM 720 C C . ARG A 1 92 ? -4.670 5.247 8.416 1.00 95.38 92 ARG A C 1
ATOM 722 O O . ARG A 1 92 ? -3.687 4.869 9.052 1.00 95.38 92 ARG A O 1
ATOM 729 N N . LEU A 1 93 ? -5.056 4.686 7.279 1.00 95.75 93 LEU A N 1
ATOM 730 C CA . LEU A 1 93 ? -4.324 3.643 6.575 1.00 95.75 93 LEU A CA 1
ATOM 731 C C . LEU A 1 93 ? -3.512 4.288 5.447 1.00 95.75 93 LEU A C 1
ATOM 733 O O . LEU A 1 93 ? -4.089 4.832 4.510 1.00 95.75 93 LEU A O 1
ATOM 737 N N . THR A 1 94 ? -2.187 4.217 5.530 1.00 96.56 94 THR A N 1
ATOM 738 C CA . THR A 1 94 ? -1.264 4.730 4.506 1.00 96.56 94 THR A CA 1
ATOM 739 C C . THR A 1 94 ? -0.581 3.552 3.822 1.00 96.56 94 THR A C 1
ATOM 741 O O . THR A 1 94 ? -0.060 2.658 4.488 1.00 96.56 94 THR A O 1
ATOM 744 N N . VAL A 1 95 ? -0.553 3.544 2.495 1.00 94.94 95 VAL A N 1
ATOM 745 C CA . VAL A 1 95 ? 0.106 2.515 1.685 1.00 94.94 95 VAL A CA 1
ATOM 746 C C . VAL A 1 95 ? 1.168 3.171 0.819 1.00 94.94 95 VAL A C 1
ATOM 748 O O . VAL A 1 95 ? 0.903 4.181 0.173 1.00 94.94 95 VAL A O 1
ATOM 751 N N . GLU A 1 96 ? 2.357 2.578 0.786 1.00 94.25 96 GLU A N 1
ATOM 752 C CA . GLU A 1 96 ? 3.500 3.040 0.001 1.00 94.25 96 GLU A CA 1
ATOM 753 C C . GLU A 1 96 ? 3.972 1.936 -0.935 1.00 94.25 96 GLU A C 1
ATOM 755 O O . GLU A 1 96 ? 4.192 0.804 -0.492 1.00 94.25 96 GLU A O 1
ATOM 760 N N . VAL A 1 97 ? 4.154 2.272 -2.211 1.00 91.38 97 VAL A N 1
ATOM 761 C CA . VAL A 1 97 ? 4.507 1.318 -3.270 1.00 91.38 97 VAL A CA 1
ATOM 762 C C . VAL A 1 97 ? 5.717 1.839 -4.044 1.00 91.38 97 VAL A C 1
ATOM 764 O O . VAL A 1 97 ? 5.586 2.729 -4.875 1.00 91.38 97 VAL A O 1
ATOM 767 N N . GLN A 1 98 ? 6.902 1.286 -3.782 1.00 88.75 98 GLN A N 1
ATOM 768 C CA . GLN A 1 98 ? 8.165 1.767 -4.359 1.00 88.75 98 GLN A CA 1
ATOM 769 C C . GLN A 1 98 ? 8.949 0.668 -5.071 1.00 88.75 98 GLN A C 1
ATOM 771 O O . GLN A 1 98 ? 8.866 -0.512 -4.716 1.00 88.75 98 GLN A O 1
ATOM 776 N N . GLY A 1 99 ? 9.784 1.101 -6.020 1.00 80.94 99 GLY A N 1
ATOM 777 C CA . GLY A 1 99 ? 10.787 0.259 -6.664 1.00 80.94 99 GLY A CA 1
ATOM 778 C C . GLY A 1 99 ? 10.157 -0.888 -7.438 1.00 80.94 99 GLY A C 1
ATOM 779 O O . GLY A 1 99 ? 10.651 -2.008 -7.364 1.00 80.94 99 GLY A O 1
ATOM 780 N N . VAL A 1 100 ? 9.040 -0.622 -8.122 1.00 83.12 100 VAL A N 1
ATOM 781 C CA . VAL A 1 100 ? 8.337 -1.660 -8.872 1.00 83.12 100 VAL A CA 1
ATOM 782 C C . VAL A 1 100 ? 9.036 -1.889 -10.208 1.00 83.12 100 VAL A C 1
ATOM 784 O O . VAL A 1 100 ? 9.208 -0.959 -11.007 1.00 83.12 100 VAL A O 1
ATOM 787 N N . SER A 1 101 ? 9.431 -3.133 -10.458 1.00 75.38 101 SER A N 1
ATOM 788 C CA . SER A 1 101 ? 10.031 -3.575 -11.714 1.00 75.38 101 SER A CA 1
ATOM 789 C C . SER A 1 101 ? 9.384 -4.870 -12.197 1.00 75.38 101 SER A C 1
ATOM 791 O O . SER A 1 101 ? 8.866 -5.672 -11.422 1.00 75.38 101 SER A O 1
ATOM 793 N N . ILE A 1 102 ? 9.347 -5.040 -13.516 1.00 68.00 102 ILE A N 1
ATOM 794 C CA . ILE A 1 102 ? 8.821 -6.237 -14.165 1.00 68.00 102 ILE A CA 1
ATOM 795 C C . ILE A 1 102 ? 10.028 -7.028 -14.669 1.00 68.00 102 ILE A C 1
ATOM 797 O O . ILE A 1 102 ? 10.833 -6.496 -15.435 1.00 68.00 102 ILE A O 1
ATOM 801 N N . LYS A 1 103 ? 10.129 -8.298 -14.249 1.00 63.31 103 LYS A N 1
ATOM 802 C CA . LYS A 1 103 ? 11.096 -9.303 -14.743 1.00 63.31 103 LYS A CA 1
ATOM 803 C C . LYS A 1 103 ? 12.574 -9.090 -14.390 1.00 63.31 103 LYS A C 1
ATOM 805 O O . LYS A 1 103 ? 13.423 -9.850 -14.850 1.00 63.31 103 LYS A O 1
ATOM 810 N N . MET A 1 104 ? 12.895 -8.144 -13.509 1.00 61.53 104 MET A N 1
ATOM 811 C CA . MET A 1 104 ? 14.259 -8.002 -13.002 1.00 61.53 104 MET A CA 1
ATOM 812 C C . MET A 1 104 ? 14.579 -9.127 -12.011 1.00 61.53 104 MET A C 1
ATOM 814 O O . MET A 1 104 ? 14.055 -9.178 -10.897 1.00 61.53 104 MET A O 1
ATOM 818 N N . LYS A 1 105 ? 15.475 -10.044 -12.390 1.00 60.75 105 LYS A N 1
ATOM 819 C CA . LYS A 1 105 ? 15.941 -11.114 -11.499 1.00 60.75 105 LYS A CA 1
ATOM 820 C C . LYS A 1 105 ? 16.662 -10.507 -10.289 1.00 60.75 105 LYS A C 1
ATOM 822 O O . LYS A 1 105 ? 17.821 -10.123 -10.380 1.00 60.75 105 LYS A O 1
ATOM 827 N N . GLY A 1 106 ? 15.990 -10.482 -9.139 1.00 64.31 106 GLY A N 1
ATOM 828 C CA . GLY A 1 106 ? 16.570 -10.076 -7.854 1.00 64.31 106 GLY A CA 1
ATOM 829 C C . GLY A 1 106 ? 16.062 -8.747 -7.295 1.00 64.31 106 GLY A C 1
ATOM 830 O O . GLY A 1 106 ? 16.231 -8.525 -6.095 1.00 64.31 106 GLY A O 1
ATOM 831 N N . GLU A 1 107 ? 15.389 -7.911 -8.091 1.00 65.75 107 GLU A N 1
ATOM 832 C CA . GLU A 1 107 ? 14.621 -6.789 -7.544 1.00 65.75 107 GLU A CA 1
ATOM 833 C C . GLU A 1 107 ? 13.265 -7.297 -7.038 1.00 65.75 107 GLU A C 1
ATOM 835 O O . GLU A 1 107 ? 12.700 -8.262 -7.557 1.00 65.75 107 GLU A O 1
ATOM 840 N N . ARG A 1 108 ? 12.763 -6.702 -5.956 1.00 72.56 108 ARG A N 1
ATOM 841 C CA . ARG A 1 108 ? 11.458 -7.051 -5.399 1.00 72.56 108 ARG A CA 1
ATOM 842 C C . ARG A 1 108 ? 10.649 -5.782 -5.209 1.00 72.56 108 ARG A C 1
ATOM 844 O O . ARG A 1 108 ? 11.125 -4.827 -4.605 1.00 72.56 108 ARG A O 1
ATOM 851 N N . ASN A 1 109 ? 9.400 -5.831 -5.635 1.00 80.56 109 ASN A N 1
ATOM 852 C CA . ASN A 1 109 ? 8.420 -4.777 -5.446 1.00 80.56 109 ASN A CA 1
ATOM 853 C C . ASN A 1 109 ? 8.185 -4.599 -3.948 1.00 80.56 109 ASN A C 1
ATOM 855 O O . ASN A 1 109 ? 7.795 -5.551 -3.262 1.00 80.56 109 ASN A O 1
ATOM 859 N N . HIS A 1 110 ? 8.435 -3.400 -3.429 1.00 83.62 110 HIS A N 1
ATOM 860 C CA . HIS A 1 110 ? 8.280 -3.114 -2.011 1.00 83.62 110 HIS A CA 1
ATOM 861 C C . HIS A 1 110 ? 6.953 -2.419 -1.756 1.00 83.62 110 HIS A C 1
ATOM 863 O O . HIS A 1 110 ? 6.721 -1.304 -2.222 1.00 83.62 110 HIS A O 1
ATOM 869 N N . VAL A 1 111 ? 6.112 -3.069 -0.952 1.00 88.38 111 VAL A N 1
ATOM 870 C CA . VAL A 1 111 ? 4.870 -2.470 -0.466 1.00 88.38 111 VAL A CA 1
ATOM 871 C C . VAL A 1 111 ? 4.890 -2.435 1.045 1.00 88.38 111 VAL A C 1
ATOM 873 O O . VAL A 1 111 ? 5.075 -3.460 1.707 1.00 88.38 111 VAL A O 1
ATOM 876 N N . SER A 1 112 ? 4.725 -1.232 1.580 1.00 92.00 112 SER A N 1
ATOM 877 C CA . SER A 1 112 ? 4.676 -0.974 3.014 1.00 92.00 112 SER A CA 1
ATOM 878 C C . SER A 1 112 ? 3.326 -0.365 3.356 1.00 92.00 112 SER A C 1
ATOM 880 O O . SER A 1 112 ? 2.875 0.575 2.709 1.00 92.00 112 SER A O 1
ATOM 882 N N . VAL A 1 113 ? 2.675 -0.914 4.372 1.00 91.94 113 VAL A N 1
ATOM 883 C CA . VAL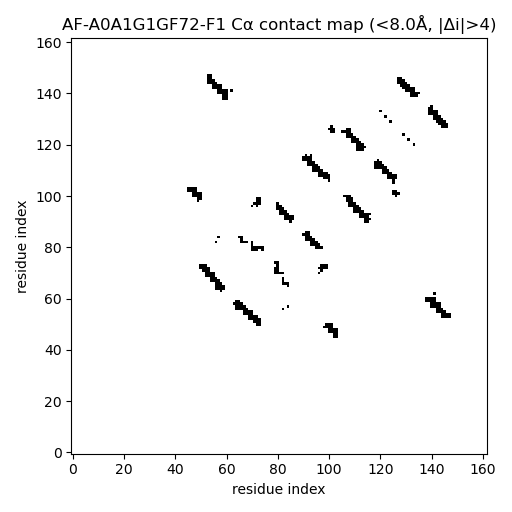 A 1 113 ? 1.381 -0.455 4.868 1.00 91.94 113 VAL A CA 1
ATOM 884 C C . VAL A 1 113 ? 1.566 0.028 6.293 1.00 91.94 113 VAL A C 1
ATOM 886 O O . VAL A 1 113 ? 2.165 -0.664 7.120 1.00 91.94 113 VAL A O 1
ATOM 889 N N . PHE A 1 114 ? 1.029 1.204 6.581 1.00 94.25 114 PHE A N 1
ATOM 890 C CA . PHE A 1 114 ? 1.099 1.867 7.870 1.0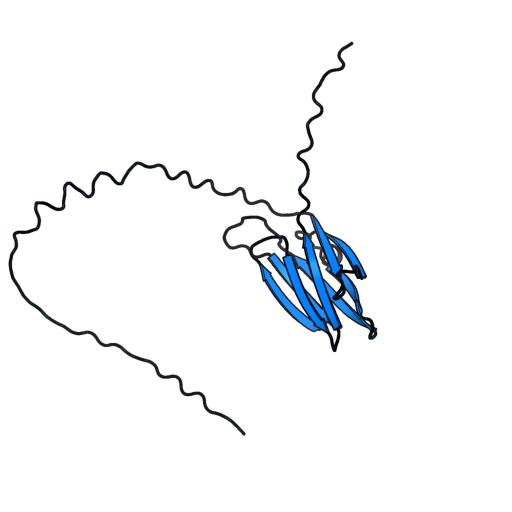0 94.25 114 PHE A CA 1
ATOM 891 C C . PHE A 1 114 ? -0.311 2.154 8.389 1.00 94.25 114 PHE A C 1
ATOM 893 O O . PHE A 1 114 ? -1.188 2.554 7.628 1.00 94.25 114 PHE A O 1
ATOM 900 N N . LEU A 1 115 ? -0.513 1.989 9.694 1.00 93.62 115 LEU A N 1
ATOM 901 C CA . LEU A 1 115 ? -1.733 2.352 10.407 1.00 93.62 115 LEU A CA 1
ATOM 902 C C . LEU A 1 115 ? -1.392 3.432 11.432 1.00 93.62 115 LEU A C 1
ATOM 904 O O . LEU A 1 115 ? -0.544 3.217 12.299 1.00 93.62 115 LEU A O 1
ATOM 908 N N . ASP A 1 116 ? -2.001 4.608 11.299 1.00 94.06 116 ASP A N 1
ATOM 909 C CA . ASP A 1 116 ? -1.726 5.789 12.127 1.00 94.06 116 ASP A CA 1
ATOM 910 C C . ASP A 1 116 ? -0.221 6.121 12.204 1.00 94.06 116 ASP A C 1
ATOM 912 O O . ASP A 1 116 ? 0.321 6.488 13.245 1.00 94.06 116 ASP A O 1
ATOM 916 N N . GLY A 1 117 ? 0.484 5.952 11.078 1.00 91.69 117 GLY A N 1
ATOM 917 C CA . GLY A 1 117 ? 1.928 6.188 10.959 1.00 91.69 117 GLY A CA 1
ATOM 918 C C . GLY A 1 117 ? 2.828 5.067 11.498 1.00 91.69 117 GLY A C 1
ATOM 919 O O . GLY A 1 117 ? 4.047 5.167 11.376 1.00 91.69 117 GLY A O 1
ATOM 920 N N . LYS A 1 118 ? 2.268 3.988 12.058 1.00 93.06 118 LYS A N 1
ATOM 921 C CA . LYS A 1 118 ? 3.029 2.815 12.518 1.00 93.06 118 LYS A CA 1
ATOM 922 C C . LYS A 1 118 ? 3.040 1.725 11.448 1.00 93.06 118 LYS A C 1
ATOM 924 O O . LYS A 1 118 ? 2.002 1.502 10.832 1.00 93.06 118 LYS A O 1
ATOM 929 N N . PRO A 1 119 ? 4.161 1.020 11.225 1.00 93.69 119 PRO A N 1
ATOM 930 C CA . PRO A 1 119 ? 4.204 -0.065 10.249 1.00 93.69 119 PRO A CA 1
ATOM 931 C C . PRO A 1 119 ? 3.244 -1.186 10.666 1.00 93.69 119 PRO A C 1
ATOM 933 O O . PRO A 1 119 ? 3.331 -1.699 11.780 1.00 93.69 119 PRO A O 1
ATOM 936 N N . LEU A 1 120 ? 2.331 -1.548 9.768 1.00 92.62 120 LEU A N 1
ATOM 937 C CA . LEU A 1 120 ? 1.340 -2.608 9.955 1.00 92.62 120 LEU A CA 1
ATOM 938 C C . LEU A 1 120 ? 1.739 -3.874 9.192 1.00 92.62 120 LEU A C 1
ATOM 940 O O . LEU A 1 120 ? 1.723 -4.967 9.749 1.00 92.62 120 LEU A O 1
ATOM 944 N N . ALA A 1 121 ? 2.103 -3.726 7.918 1.00 91.06 121 ALA A N 1
ATOM 945 C CA . ALA A 1 121 ? 2.511 -4.831 7.063 1.00 91.06 121 ALA A CA 1
ATOM 946 C C . ALA A 1 121 ? 3.593 -4.377 6.086 1.00 91.06 121 ALA A C 1
ATOM 948 O O . ALA A 1 121 ? 3.617 -3.229 5.642 1.00 91.06 121 ALA A O 1
ATOM 949 N N . LYS A 1 122 ? 4.487 -5.294 5.729 1.00 89.38 122 LYS A N 1
ATOM 950 C CA . LYS A 1 122 ? 5.479 -5.084 4.679 1.00 89.38 122 LYS A CA 1
ATOM 951 C C . LYS A 1 122 ? 5.564 -6.347 3.847 1.00 89.38 122 LYS A C 1
ATOM 953 O O . LYS A 1 122 ? 5.764 -7.426 4.397 1.00 89.38 122 LYS A O 1
ATOM 958 N N . THR A 1 123 ? 5.433 -6.208 2.537 1.00 86.81 123 THR A N 1
ATOM 959 C CA . THR A 1 123 ? 5.601 -7.317 1.602 1.00 86.81 123 THR A CA 1
ATOM 960 C C . THR A 1 123 ? 6.618 -6.970 0.524 1.00 86.81 123 THR A C 1
ATOM 962 O O . THR A 1 123 ? 6.953 -5.808 0.276 1.00 86.81 123 THR A O 1
ATOM 965 N N . SER A 1 124 ? 7.161 -8.025 -0.06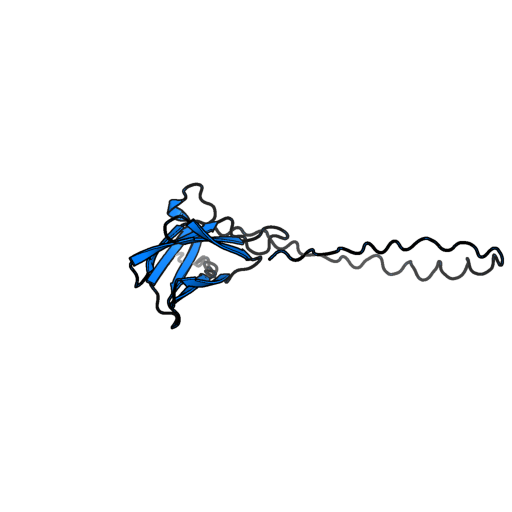5 1.00 81.62 124 SER A N 1
ATOM 966 C CA . SER A 1 124 ? 8.171 -7.973 -1.100 1.00 81.62 124 SER A CA 1
ATOM 967 C C . SER A 1 124 ? 7.812 -9.031 -2.141 1.00 81.62 124 SER A C 1
ATOM 969 O O . SER A 1 124 ? 8.076 -10.213 -1.927 1.00 81.62 124 SER A O 1
ATOM 971 N N . HIS A 1 125 ? 7.154 -8.614 -3.222 1.00 75.62 125 HIS A N 1
ATOM 972 C CA . HIS A 1 125 ? 6.716 -9.502 -4.306 1.00 75.62 125 HIS A CA 1
ATOM 973 C C . HIS A 1 125 ? 7.623 -9.349 -5.523 1.00 75.62 125 HIS A C 1
ATOM 975 O O . HIS A 1 125 ? 8.153 -8.272 -5.762 1.00 75.62 125 HIS A O 1
ATOM 981 N N . GLN A 1 126 ? 7.819 -10.424 -6.285 1.00 68.44 126 GLN A N 1
ATOM 982 C CA . GLN A 1 126 ? 8.614 -10.368 -7.518 1.00 68.44 126 GLN A CA 1
ATOM 983 C C . GLN A 1 126 ? 7.798 -9.836 -8.701 1.00 68.44 126 GLN A C 1
ATOM 985 O O . GLN A 1 126 ? 8.356 -9.166 -9.558 1.00 68.44 126 GLN A O 1
ATOM 990 N N . ASP A 1 127 ? 6.477 -10.039 -8.692 1.00 70.12 127 ASP A N 1
ATOM 991 C CA . ASP A 1 127 ? 5.622 -9.748 -9.843 1.00 70.12 127 ASP A CA 1
ATOM 992 C C . ASP A 1 127 ? 4.431 -8.842 -9.502 1.00 70.12 127 ASP A C 1
ATOM 994 O O . ASP A 1 127 ? 4.040 -8.680 -8.341 1.00 70.12 127 ASP A O 1
ATOM 998 N N . VAL A 1 128 ? 3.872 -8.251 -10.559 1.00 76.12 128 VAL A N 1
ATOM 999 C CA . VAL A 1 128 ? 2.592 -7.530 -10.607 1.00 76.12 128 VAL A CA 1
ATOM 1000 C C . VAL A 1 128 ? 1.612 -8.424 -11.394 1.00 76.12 128 VAL A C 1
ATOM 1002 O O . VAL A 1 128 ? 2.038 -9.004 -12.394 1.00 76.12 128 VAL A O 1
ATOM 1005 N N . PRO A 1 129 ? 0.325 -8.563 -11.014 1.00 83.12 129 PRO A N 1
ATOM 1006 C CA . PRO A 1 129 ? -0.413 -7.780 -10.025 1.00 83.12 129 PRO A CA 1
ATOM 1007 C C . PRO A 1 129 ? -0.012 -8.082 -8.583 1.00 83.12 129 PRO A C 1
ATOM 1009 O O . PRO A 1 129 ? 0.165 -9.231 -8.186 1.00 83.12 129 PRO A O 1
ATOM 1012 N N . LEU A 1 130 ? 0.097 -7.018 -7.790 1.00 87.06 130 LEU A N 1
ATOM 1013 C CA . LEU A 1 130 ? 0.325 -7.122 -6.359 1.00 87.06 130 LEU A CA 1
ATOM 1014 C C . LEU A 1 130 ? -1.018 -7.164 -5.641 1.00 87.06 130 LEU A C 1
ATOM 1016 O O . LEU A 1 130 ? -1.854 -6.280 -5.824 1.00 87.06 130 LEU A O 1
ATOM 1020 N N . TYR A 1 131 ? -1.186 -8.177 -4.798 1.00 89.62 131 TYR A N 1
ATOM 1021 C CA . TYR A 1 131 ? -2.345 -8.339 -3.935 1.00 89.62 131 TYR A CA 1
ATOM 1022 C C . TYR A 1 131 ? -1.877 -8.497 -2.490 1.00 89.62 131 TYR A C 1
ATOM 1024 O O . TYR A 1 131 ? -1.152 -9.438 -2.163 1.00 89.62 131 TYR A O 1
ATOM 1032 N N . LEU A 1 132 ? -2.296 -7.581 -1.620 1.00 91.56 132 LEU A N 1
ATOM 1033 C CA . LEU A 1 132 ? -1.996 -7.620 -0.193 1.00 91.56 132 LEU A CA 1
ATOM 1034 C C . LEU A 1 132 ? -3.284 -7.435 0.606 1.00 91.56 132 LEU A C 1
ATOM 1036 O O . LEU A 1 132 ? -3.959 -6.419 0.485 1.00 91.56 132 LEU A O 1
ATOM 1040 N N . GLU A 1 133 ? -3.607 -8.402 1.458 1.00 93.69 133 GLU A N 1
ATOM 1041 C CA . GLU A 1 133 ? -4.710 -8.287 2.410 1.00 93.69 133 GLU A CA 1
ATOM 1042 C C . GLU A 1 133 ? -4.157 -7.869 3.776 1.00 93.69 133 GLU A C 1
ATOM 1044 O O . GLU A 1 133 ? -3.237 -8.499 4.301 1.00 93.69 133 GLU A O 1
ATOM 1049 N N . VAL A 1 134 ? -4.717 -6.809 4.357 1.00 93.62 134 VAL A N 1
ATOM 1050 C CA . VAL A 1 134 ? -4.397 -6.350 5.713 1.00 93.62 134 VAL A CA 1
ATOM 1051 C C . VAL A 1 134 ? -5.654 -6.333 6.565 1.00 93.62 134 VAL A C 1
ATOM 1053 O O . VAL A 1 134 ? -6.745 -5.992 6.106 1.00 93.62 134 VAL A O 1
ATOM 1056 N N . HIS A 1 135 ? -5.506 -6.750 7.817 1.00 94.56 135 HIS A N 1
ATOM 1057 C CA . HIS A 1 135 ? -6.606 -6.814 8.773 1.00 94.56 135 HIS A CA 1
ATOM 1058 C C . HIS A 1 135 ? -6.421 -5.670 9.761 1.00 94.56 135 HIS A C 1
ATOM 1060 O O . HIS A 1 135 ? -5.377 -5.566 10.407 1.00 94.56 135 HIS A O 1
ATOM 1066 N N . VAL A 1 136 ? -7.418 -4.793 9.849 1.00 92.69 136 VAL A N 1
ATOM 1067 C CA . VAL A 1 136 ? -7.432 -3.663 10.780 1.00 92.69 136 VAL A CA 1
ATOM 1068 C C . VAL A 1 136 ? -8.663 -3.813 11.659 1.00 92.69 136 VAL A C 1
ATOM 1070 O O . VAL A 1 136 ? -9.795 -3.708 11.194 1.00 92.69 136 VAL A O 1
ATOM 1073 N N . ASP A 1 137 ? -8.438 -4.077 12.944 1.00 89.50 137 ASP A N 1
ATOM 1074 C CA . ASP A 1 137 ? -9.488 -4.405 13.909 1.00 89.50 137 ASP A CA 1
ATOM 1075 C C . ASP A 1 137 ? -10.326 -5.626 13.472 1.00 89.50 137 ASP A C 1
ATOM 1077 O O . ASP A 1 137 ? -9.834 -6.750 13.517 1.00 89.50 137 ASP A O 1
ATOM 1081 N N . ALA A 1 138 ? -11.583 -5.415 13.065 1.00 90.25 138 ALA A N 1
ATOM 1082 C CA . ALA A 1 138 ? -12.499 -6.459 12.591 1.00 90.25 138 ALA A CA 1
ATOM 1083 C C . ALA A 1 138 ? -12.740 -6.398 11.070 1.00 90.25 138 ALA A C 1
ATOM 1085 O O . ALA A 1 138 ? -13.582 -7.127 10.547 1.00 90.25 138 ALA A O 1
ATOM 1086 N N . GLU A 1 139 ? -12.033 -5.513 10.366 1.00 92.00 139 GLU A N 1
ATOM 1087 C CA . GLU A 1 139 ? -12.226 -5.246 8.945 1.00 92.00 139 GLU A CA 1
ATOM 1088 C C . GLU A 1 139 ? -11.039 -5.735 8.121 1.00 92.00 139 GLU A C 1
ATOM 1090 O O . GLU A 1 139 ? -9.886 -5.743 8.566 1.00 92.00 139 GLU A O 1
ATOM 1095 N N . LYS A 1 140 ? -11.338 -6.131 6.884 1.00 94.38 140 LYS A N 1
ATOM 1096 C CA . LYS A 1 140 ? -10.344 -6.562 5.905 1.00 94.38 140 LYS A CA 1
ATOM 1097 C C . LYS A 1 140 ? -10.242 -5.525 4.805 1.00 94.38 140 LYS A C 1
ATOM 1099 O O . LYS A 1 140 ? -11.245 -5.194 4.174 1.00 94.38 140 LYS A O 1
ATOM 1104 N N . TYR A 1 141 ? -9.019 -5.081 4.563 1.00 94.88 141 TYR A N 1
ATOM 1105 C CA . TYR A 1 141 ? -8.680 -4.173 3.482 1.00 94.88 141 TYR A CA 1
ATOM 1106 C C . TYR A 1 141 ? -7.774 -4.897 2.491 1.00 94.88 141 TYR A C 1
ATOM 1108 O O . TYR A 1 141 ? -6.852 -5.618 2.877 1.00 94.88 141 TYR A O 1
ATOM 1116 N N . ARG A 1 142 ? -8.043 -4.710 1.204 1.00 94.75 142 ARG A N 1
ATOM 1117 C CA . ARG A 1 142 ? -7.281 -5.291 0.100 1.00 94.75 142 ARG A CA 1
ATOM 1118 C C . ARG A 1 142 ? -6.555 -4.173 -0.621 1.00 94.75 142 ARG A C 1
ATOM 1120 O O . ARG A 1 142 ? -7.184 -3.232 -1.084 1.00 94.75 142 ARG A O 1
ATOM 1127 N N . ILE A 1 143 ? -5.241 -4.273 -0.709 1.00 94.44 143 ILE A N 1
ATOM 1128 C CA . ILE A 1 143 ? -4.405 -3.405 -1.525 1.00 94.44 143 ILE A CA 1
ATOM 1129 C C . ILE A 1 143 ? -4.151 -4.151 -2.826 1.00 94.44 143 ILE A C 1
ATOM 1131 O O . ILE A 1 143 ? -3.579 -5.245 -2.810 1.00 94.44 143 ILE A O 1
ATOM 1135 N N . ILE A 1 144 ? -4.581 -3.563 -3.937 1.00 93.06 144 ILE A N 1
ATOM 1136 C CA . ILE A 1 144 ? -4.420 -4.144 -5.268 1.00 93.06 144 ILE A CA 1
ATOM 1137 C C . ILE A 1 144 ? -3.681 -3.134 -6.133 1.00 93.06 144 ILE A C 1
ATOM 1139 O O . ILE A 1 144 ? -4.144 -2.007 -6.285 1.00 93.06 144 ILE A O 1
ATOM 1143 N N . CYS A 1 145 ? -2.551 -3.541 -6.705 1.00 90.44 145 CYS A N 1
ATOM 1144 C CA . CYS A 1 145 ? -1.864 -2.783 -7.744 1.00 90.44 145 CYS A CA 1
ATOM 1145 C C . CYS A 1 145 ? -1.788 -3.627 -9.008 1.00 90.44 145 CYS A C 1
ATOM 1147 O O . CYS A 1 145 ? -1.240 -4.733 -8.987 1.00 90.44 145 CYS A O 1
ATOM 1149 N N . VAL A 1 146 ? -2.345 -3.111 -10.099 1.00 89.06 146 VAL A N 1
ATOM 1150 C CA . VAL A 1 146 ? -2.438 -3.827 -11.373 1.00 89.06 146 VAL A CA 1
ATOM 1151 C C . VAL A 1 146 ? -1.476 -3.242 -12.386 1.00 89.06 146 VAL A C 1
ATOM 1153 O O . VAL A 1 146 ? -1.045 -2.098 -12.286 1.00 89.06 146 VAL A O 1
ATOM 1156 N N . ARG A 1 147 ? -1.115 -4.048 -13.376 1.00 81.44 147 ARG A N 1
ATOM 1157 C CA . ARG A 1 147 ? -0.320 -3.577 -14.498 1.00 81.44 147 ARG A CA 1
ATOM 1158 C C . ARG A 1 147 ? -1.236 -2.825 -15.459 1.00 81.44 147 ARG A C 1
ATOM 1160 O O . ARG A 1 147 ? -2.251 -3.376 -15.875 1.00 81.44 147 ARG A O 1
ATOM 1167 N N . THR A 1 148 ? -0.849 -1.619 -15.860 1.00 72.81 148 THR A N 1
ATOM 1168 C CA . THR A 1 148 ? -1.373 -1.040 -17.098 1.00 72.81 148 THR A CA 1
ATOM 1169 C C . THR A 1 148 ? -0.645 -1.740 -18.235 1.00 72.81 148 THR A C 1
ATOM 1171 O O . THR A 1 148 ? 0.561 -1.559 -18.413 1.00 72.81 148 THR A O 1
ATOM 1174 N N . GLU A 1 149 ? -1.328 -2.615 -18.962 1.00 64.06 149 GLU A N 1
ATOM 1175 C CA . GLU A 1 149 ? -0.860 -2.968 -20.296 1.00 64.06 149 GLU A CA 1
ATOM 1176 C C . GLU A 1 149 ? -1.052 -1.703 -21.133 1.00 64.06 149 GLU A C 1
ATOM 1178 O O . GLU A 1 149 ? -2.167 -1.384 -21.531 1.00 64.06 149 GLU A O 1
ATOM 1183 N N . GLU A 1 150 ? 0.005 -0.903 -21.305 1.00 55.91 150 GLU A N 1
ATOM 1184 C CA . GLU A 1 150 ? 0.012 0.054 -22.408 1.00 55.91 150 GLU A CA 1
ATOM 1185 C C . GLU A 1 150 ? -0.219 -0.767 -23.679 1.00 55.91 150 GLU A C 1
ATOM 1187 O O . GLU A 1 150 ? 0.640 -1.560 -24.077 1.00 55.91 150 GLU A O 1
ATOM 1192 N N . GLU A 1 151 ? -1.398 -0.615 -24.291 1.00 46.97 151 GLU A N 1
ATOM 1193 C CA . GLU A 1 151 ? -1.582 -0.977 -25.691 1.00 46.97 151 GLU A CA 1
ATOM 1194 C C . GLU A 1 151 ? -0.416 -0.343 -26.457 1.00 46.97 151 GLU A C 1
ATOM 1196 O O . GLU A 1 151 ? -0.184 0.864 -26.308 1.00 46.97 151 GLU A O 1
ATOM 1201 N N . PRO A 1 152 ? 0.357 -1.112 -27.246 1.00 43.38 152 PRO A N 1
ATOM 1202 C CA . PRO A 1 152 ? 1.402 -0.520 -28.054 1.00 43.38 152 PRO A CA 1
ATOM 1203 C C . PRO A 1 152 ? 0.728 0.529 -28.926 1.00 43.38 152 PRO A C 1
ATOM 1205 O O . PRO A 1 152 ? -0.159 0.193 -29.712 1.00 43.38 152 PRO A O 1
ATOM 1208 N N . ALA A 1 153 ? 1.122 1.793 -28.757 1.00 47.19 153 ALA A N 1
ATOM 1209 C CA . ALA A 1 153 ? 0.663 2.877 -29.600 1.00 47.19 153 ALA A CA 1
ATOM 1210 C C . ALA A 1 153 ? 0.922 2.455 -31.046 1.00 47.19 153 ALA A C 1
ATOM 1212 O O . ALA A 1 153 ? 2.063 2.459 -31.517 1.00 47.19 153 ALA A O 1
ATOM 1213 N N . VAL A 1 154 ? -0.135 2.015 -31.732 1.00 47.19 154 VAL A N 1
ATOM 1214 C CA . VAL A 1 154 ? -0.088 1.731 -33.156 1.00 47.19 154 VAL A CA 1
ATOM 1215 C C . VAL A 1 154 ? 0.298 3.057 -33.773 1.00 47.19 154 VAL A C 1
ATOM 1217 O O . VAL A 1 154 ? -0.508 3.990 -33.810 1.00 47.19 154 VAL A O 1
ATOM 1220 N N . LYS A 1 155 ? 1.564 3.166 -34.189 1.00 47.78 155 LYS A N 1
ATOM 1221 C CA . LYS A 1 155 ? 2.033 4.260 -35.025 1.00 47.78 155 LYS A CA 1
ATOM 1222 C C . LYS A 1 155 ? 1.034 4.366 -36.168 1.00 47.78 155 LYS A C 1
ATOM 1224 O O . LYS A 1 155 ? 1.028 3.526 -37.064 1.00 47.78 155 LYS A O 1
ATOM 1229 N N . LYS A 1 156 ? 0.179 5.388 -36.140 1.00 48.69 156 LYS A N 1
ATOM 1230 C CA . LYS A 1 156 ? -0.537 5.848 -37.327 1.00 48.69 156 LYS A CA 1
ATOM 1231 C C . LYS A 1 156 ? 0.482 6.530 -38.242 1.00 48.69 156 LYS A C 1
ATOM 1233 O O . LYS A 1 156 ? 0.435 7.731 -38.461 1.00 48.69 156 LYS A O 1
ATOM 1238 N N . GLU A 1 157 ? 1.431 5.753 -38.751 1.00 56.34 157 GLU A N 1
ATOM 1239 C CA . GLU A 1 157 ? 2.048 6.020 -40.041 1.00 56.34 157 GLU A CA 1
ATOM 1240 C C . GLU A 1 157 ? 1.125 5.372 -41.064 1.00 56.34 157 GLU A C 1
ATOM 1242 O O . GLU A 1 157 ? 1.199 4.171 -41.304 1.00 56.34 157 GLU A O 1
ATOM 1247 N N . ARG A 1 158 ? 0.193 6.157 -41.603 1.00 50.34 158 ARG A N 1
ATOM 1248 C CA . ARG A 1 158 ? -0.321 5.965 -42.958 1.00 50.34 158 ARG A CA 1
ATOM 1249 C C . ARG A 1 158 ? -1.042 7.226 -43.409 1.00 50.34 158 ARG A C 1
ATOM 1251 O O . ARG A 1 158 ? -2.149 7.521 -42.979 1.00 50.34 158 ARG A O 1
ATOM 1258 N N . GLU A 1 159 ? -0.317 7.944 -44.258 1.00 52.19 159 GLU A N 1
ATOM 1259 C CA . GLU A 1 159 ? -0.811 8.407 -45.552 1.00 52.19 159 GLU A CA 1
ATOM 1260 C C . GLU A 1 159 ? -2.080 9.265 -45.534 1.00 52.19 159 GLU A C 1
ATOM 1262 O O . GLU A 1 159 ? -3.191 8.784 -45.719 1.00 52.19 159 GLU A O 1
ATOM 1267 N N . THR A 1 160 ? -1.875 10.576 -45.520 1.00 45.34 160 THR A N 1
ATOM 1268 C CA . THR A 1 160 ? -2.549 11.423 -46.508 1.00 45.34 160 THR A CA 1
ATOM 1269 C C . THR A 1 160 ? -1.491 12.286 -47.167 1.00 45.34 160 THR A C 1
ATOM 1271 O O . THR A 1 160 ? -1.211 13.400 -46.734 1.00 45.34 160 THR A O 1
ATOM 1274 N N . GLY A 1 161 ? -0.859 11.717 -48.193 1.00 56.53 161 GLY A N 1
ATOM 1275 C CA . GLY A 1 161 ? -0.448 12.527 -49.324 1.00 56.53 161 GLY A CA 1
ATOM 1276 C C . GLY A 1 161 ? -1.706 12.890 -50.103 1.00 56.53 161 GLY A C 1
ATOM 1277 O O . GLY A 1 161 ? -2.480 11.996 -50.445 1.00 56.53 161 GLY A O 1
ATOM 1278 N N . GLN A 1 162 ? -1.902 14.182 -50.331 1.00 49.66 162 GLN A N 1
ATOM 1279 C CA . GLN A 1 162 ? -2.586 14.760 -51.485 1.00 49.66 162 GLN A CA 1
ATOM 1280 C C . GLN A 1 162 ? -2.013 16.156 -51.705 1.00 49.66 162 GLN A C 1
ATOM 1282 O O . GLN A 1 162 ? -1.824 16.870 -50.694 1.00 49.66 162 GLN A O 1
#